Protein AF-A0A4E0Q8G2-F1 (afdb_monomer)

Nearest PDB structures (foldseek):
  7zbr-assembly1_A  TM=2.647E-01  e=3.518E+00  Bartonella clarridgeiae

Radius of gyration: 17.99 Å; Cα contacts (8 Å, |Δi|>4): 95; chains: 1; bounding box: 45×38×58 Å

Secondary structure (DSSP, 8-state):
-------STT-PPPP-EEEETTEEEE-SS--HHHHHHHHHHSSSHHHHHHHHTTTTHHHHHHHHHHHHTTT-TT--HHHHHHHS-HHHHHHHHHHHHHHHHHHHHHHS----------

Foldseek 3Di:
DDDDDDDPVVVQADWDWDAFLNDIFTLSDQDPVLLVLVCVQVVDPVSVVCVVVVVCVLSLLQSLLSSRCVGPVCSHSVCCVVRHDPVRSVVSSCSNCVVVVVVVVVPDPPPDDPDDDD

Organism: NCBI:txid2052935

pLDDT: mean 86.23, std 13.78, range [42.72, 97.81]

Sequence (118 aa):
MSDIMKDFDTIAPIKRIARIGGEEVDVSVFSTRATLKLIDMTDSPEKIHDLENGKNIEGFVEVVATACKRSNPKISTDWLMDNVDMFTLVEFSKFVLEPIIQKLEEIKPTEGLEKNCQ

Structure (mmCIF, N/CA/C/O backbone):
data_AF-A0A4E0Q8G2-F1
#
_entry.id   AF-A0A4E0Q8G2-F1
#
loop_
_atom_site.group_PDB
_atom_site.id
_atom_site.type_symbol
_atom_site.label_atom_id
_atom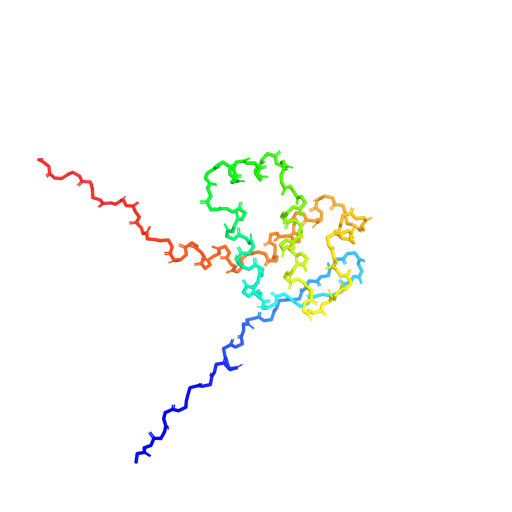_site.label_alt_id
_atom_site.label_comp_id
_atom_site.label_asym_id
_atom_site.label_entity_id
_atom_site.label_seq_id
_atom_site.pdbx_PDB_ins_code
_atom_site.Cartn_x
_atom_site.Cartn_y
_atom_site.Cartn_z
_atom_site.occupancy
_atom_site.B_iso_or_equiv
_atom_site.auth_seq_id
_atom_site.auth_comp_id
_atom_site.auth_asym_id
_atom_site.auth_atom_id
_atom_site.pdbx_PDB_model_num
ATOM 1 N N . MET A 1 1 ? -14.149 -3.356 42.475 1.00 58.81 1 MET A N 1
ATOM 2 C CA . MET A 1 1 ? -13.213 -2.856 41.449 1.00 58.81 1 MET A CA 1
ATOM 3 C C . MET A 1 1 ? -14.037 -2.588 40.209 1.00 58.81 1 MET A C 1
ATOM 5 O O . MET A 1 1 ? -14.804 -3.463 39.840 1.00 58.81 1 MET A O 1
ATOM 9 N N . SER A 1 2 ? -13.991 -1.376 39.660 1.00 74.62 2 SER A N 1
ATOM 10 C CA . SER A 1 2 ? -14.596 -1.080 38.358 1.00 74.62 2 SER A CA 1
ATOM 11 C C . SER A 1 2 ? -13.586 -1.442 37.277 1.00 74.62 2 SER A C 1
ATOM 13 O O . SER A 1 2 ? -12.479 -0.900 37.289 1.00 74.62 2 SER A O 1
ATOM 15 N N . ASP A 1 3 ? -13.948 -2.342 36.372 1.00 81.75 3 ASP A N 1
ATOM 16 C CA . ASP A 1 3 ? -13.111 -2.650 35.218 1.00 81.75 3 ASP A CA 1
ATOM 17 C C . ASP A 1 3 ? -13.034 -1.424 34.297 1.00 81.75 3 ASP A C 1
ATOM 19 O O . ASP A 1 3 ? -14.049 -0.801 33.977 1.00 81.75 3 ASP A O 1
ATOM 23 N N . ILE A 1 4 ? -11.819 -1.050 33.890 1.00 86.81 4 ILE A N 1
ATOM 24 C CA . ILE A 1 4 ? -11.594 0.005 32.897 1.00 86.81 4 ILE A CA 1
ATOM 25 C C . ILE A 1 4 ? -11.602 -0.663 31.521 1.00 86.81 4 ILE A C 1
ATOM 27 O O . ILE A 1 4 ? -10.643 -1.338 31.151 1.00 86.81 4 ILE A O 1
ATOM 31 N N . MET A 1 5 ? -12.676 -0.462 30.758 1.00 89.56 5 MET A N 1
ATOM 32 C CA . MET A 1 5 ? -12.766 -0.878 29.357 1.00 89.56 5 ME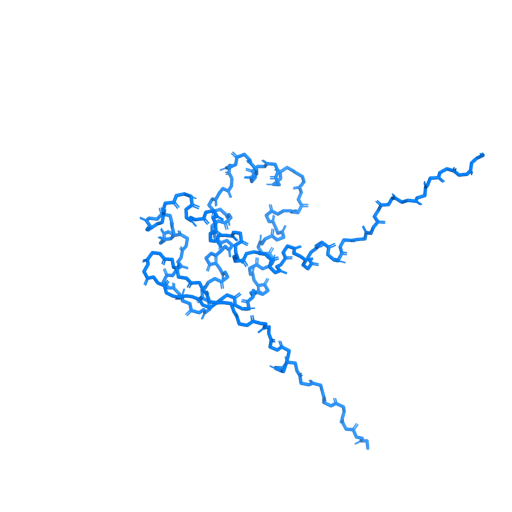T A CA 1
ATOM 33 C C . MET A 1 5 ? -12.451 0.312 28.447 1.00 89.56 5 MET A C 1
ATOM 35 O O . MET A 1 5 ? -13.106 1.350 28.529 1.00 89.56 5 MET A O 1
ATOM 39 N N . LYS A 1 6 ? -11.464 0.156 27.558 1.00 88.12 6 LYS A N 1
ATOM 40 C CA . LYS A 1 6 ? -11.178 1.104 26.474 1.00 88.12 6 LYS A CA 1
ATOM 41 C C . LYS A 1 6 ? -11.473 0.430 25.137 1.00 88.12 6 LYS A C 1
ATOM 43 O O . LYS A 1 6 ? -10.849 -0.575 24.814 1.00 88.12 6 LYS A O 1
ATOM 48 N N . ASP A 1 7 ? -12.416 0.990 24.390 1.00 87.44 7 ASP A N 1
ATOM 49 C CA . ASP A 1 7 ? -12.859 0.483 23.091 1.00 87.44 7 ASP A CA 1
ATOM 50 C C . ASP A 1 7 ? -12.048 1.133 21.957 1.00 87.44 7 ASP A C 1
ATOM 52 O O . ASP A 1 7 ? -12.161 2.334 21.702 1.00 87.44 7 ASP A O 1
ATOM 56 N N . PHE A 1 8 ? -11.206 0.339 21.293 1.00 87.75 8 PHE A N 1
ATOM 57 C CA . PHE A 1 8 ? -10.369 0.787 20.177 1.00 87.75 8 PHE A CA 1
ATOM 58 C C . PHE A 1 8 ? -11.062 0.655 18.813 1.00 87.75 8 PHE A C 1
ATOM 60 O O . PHE A 1 8 ? -10.571 1.232 17.843 1.00 87.75 8 PHE A O 1
ATOM 67 N N . ASP A 1 9 ? -12.212 -0.021 18.735 1.00 83.44 9 ASP A N 1
ATOM 68 C CA . ASP A 1 9 ? -12.992 -0.144 17.499 1.00 83.44 9 ASP A CA 1
ATOM 69 C C . ASP A 1 9 ? -13.682 1.184 17.138 1.00 83.44 9 ASP A C 1
ATOM 71 O O . ASP A 1 9 ? -14.025 1.430 15.981 1.00 83.44 9 ASP A O 1
ATOM 75 N N . THR A 1 10 ? -13.809 2.093 18.112 1.00 75.31 10 THR A N 1
ATOM 76 C CA . THR A 1 10 ? -14.284 3.472 17.905 1.00 75.31 10 THR A CA 1
ATOM 77 C C . THR A 1 10 ? -13.235 4.414 17.310 1.00 75.31 10 THR A C 1
ATOM 79 O O . THR A 1 10 ? -13.587 5.504 16.852 1.00 75.31 10 THR A O 1
ATOM 82 N N . ILE A 1 11 ? -11.958 4.012 17.250 1.00 76.06 11 ILE A N 1
ATOM 83 C CA . ILE A 1 11 ? -10.890 4.770 16.578 1.00 76.06 11 ILE A CA 1
ATOM 84 C C . ILE A 1 11 ? -10.980 4.491 15.071 1.00 76.06 11 ILE A C 1
ATOM 86 O O . ILE A 1 11 ? -10.060 3.970 14.441 1.00 76.06 11 ILE A O 1
ATOM 90 N N . ALA A 1 12 ? -12.140 4.778 14.486 1.00 62.88 12 ALA A N 1
ATOM 91 C CA . ALA A 1 12 ? -12.373 4.586 13.069 1.00 62.88 12 ALA A CA 1
ATOM 92 C C . ALA A 1 12 ? -11.651 5.701 12.291 1.00 62.88 12 ALA A C 1
ATOM 94 O O . ALA A 1 12 ? -11.930 6.883 12.517 1.00 62.88 12 ALA A O 1
ATOM 95 N N . PRO A 1 13 ? -10.716 5.371 11.385 1.00 77.44 13 PRO A N 1
ATOM 96 C CA . PRO A 1 13 ? -10.099 6.376 10.535 1.00 77.44 13 PRO A CA 1
ATOM 97 C C . PRO A 1 13 ? -11.130 6.984 9.579 1.00 77.44 13 PRO A C 1
ATOM 99 O O . PRO A 1 13 ? -12.148 6.369 9.255 1.00 77.44 13 PRO A O 1
ATOM 102 N N . ILE A 1 14 ? -10.841 8.196 9.103 1.00 85.50 14 ILE A N 1
ATOM 103 C CA . ILE A 1 14 ? -11.633 8.855 8.060 1.00 85.50 14 ILE A CA 1
ATOM 104 C C . ILE A 1 14 ? -11.748 7.909 6.862 1.00 85.50 14 ILE A C 1
ATOM 106 O O . ILE A 1 14 ? -10.751 7.333 6.422 1.00 85.50 14 ILE A O 1
ATOM 110 N N . LYS A 1 15 ? -12.968 7.756 6.337 1.00 90.56 15 LYS A N 1
ATOM 111 C CA . LYS A 1 15 ? -13.225 6.866 5.206 1.00 90.56 15 LYS A CA 1
ATOM 112 C C . LYS A 1 15 ? -12.514 7.375 3.945 1.00 90.56 15 LYS A C 1
ATOM 114 O O . LYS A 1 15 ? -12.730 8.514 3.539 1.00 90.56 15 LYS A O 1
ATOM 119 N N . ARG A 1 16 ? -11.696 6.528 3.315 1.00 93.38 16 ARG A N 1
ATOM 120 C CA . ARG A 1 16 ? -10.907 6.820 2.106 1.00 93.38 16 ARG A CA 1
ATOM 121 C C . ARG A 1 16 ? -11.139 5.720 1.077 1.00 93.38 16 ARG A C 1
ATOM 123 O O . ARG A 1 16 ? -10.598 4.625 1.201 1.00 93.38 16 ARG A O 1
ATOM 130 N N . ILE A 1 17 ? -11.962 6.021 0.076 1.00 96.00 17 ILE A N 1
ATOM 131 C CA . ILE A 1 17 ? -12.280 5.113 -1.030 1.00 96.00 17 ILE A CA 1
ATOM 132 C C . ILE A 1 17 ? -11.603 5.622 -2.297 1.00 96.00 17 ILE A C 1
ATOM 134 O O . ILE A 1 17 ? -11.696 6.809 -2.610 1.00 96.00 17 ILE A O 1
ATOM 138 N N . ALA A 1 18 ? -10.952 4.724 -3.027 1.00 96.50 18 ALA A N 1
ATOM 139 C CA . ALA A 1 18 ? -10.351 5.003 -4.322 1.00 96.50 18 ALA A CA 1
ATOM 140 C C . ALA A 1 18 ? -10.943 4.097 -5.404 1.00 96.50 18 ALA A C 1
ATOM 142 O O . ALA A 1 18 ? -11.400 2.987 -5.126 1.00 96.50 18 ALA A O 1
ATOM 143 N N . ARG A 1 19 ? -10.899 4.575 -6.651 1.00 97.50 19 ARG A N 1
ATOM 144 C CA . ARG A 1 19 ? -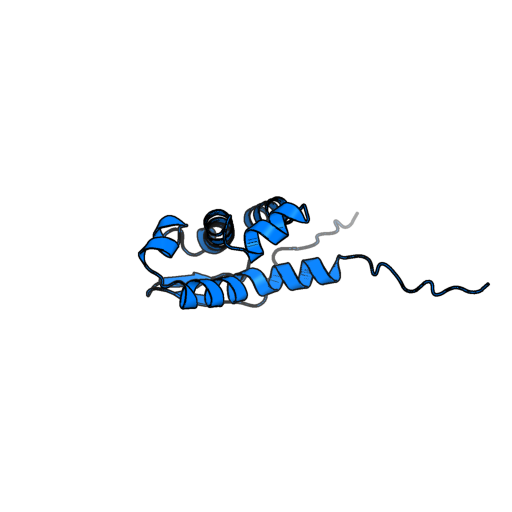11.265 3.796 -7.834 1.00 97.50 19 ARG A CA 1
ATOM 145 C C . ARG A 1 19 ? -10.092 3.745 -8.805 1.00 97.50 19 ARG A C 1
ATOM 147 O O . ARG A 1 19 ? -9.588 4.796 -9.191 1.00 97.50 19 ARG A O 1
ATOM 154 N N . ILE A 1 20 ? -9.687 2.546 -9.210 1.00 97.06 20 ILE A N 1
ATOM 155 C CA . ILE A 1 20 ? -8.512 2.299 -10.056 1.00 97.06 20 ILE A CA 1
ATOM 156 C C . ILE A 1 20 ? -8.773 1.113 -10.986 1.00 97.06 20 ILE A C 1
ATOM 158 O O . ILE A 1 20 ? -9.278 0.088 -10.546 1.00 97.06 20 ILE A O 1
ATOM 162 N N . GLY A 1 21 ? -8.495 1.257 -12.287 1.00 93.81 21 GLY A N 1
ATOM 163 C CA . GLY A 1 21 ? -8.695 0.179 -13.273 1.00 93.81 21 GLY A CA 1
ATOM 164 C C . GLY A 1 21 ? -10.112 -0.423 -13.292 1.00 93.81 21 GLY A C 1
ATOM 165 O O . GLY A 1 21 ? -10.280 -1.603 -13.577 1.00 93.81 21 GLY A O 1
ATOM 166 N N . GLY A 1 22 ? -11.133 0.369 -12.940 1.00 95.50 22 GLY A N 1
ATOM 167 C CA . GLY A 1 22 ? -12.529 -0.079 -12.831 1.00 95.50 22 GLY A CA 1
ATOM 168 C C . GLY A 1 22 ? -12.910 -0.725 -11.492 1.00 95.50 22 GLY A C 1
ATOM 169 O O . GLY A 1 22 ? -14.092 -0.959 -11.261 1.00 95.50 22 GLY A O 1
ATOM 170 N N . GLU A 1 23 ? -11.950 -0.949 -10.597 1.00 97.56 23 GLU A N 1
ATOM 171 C CA . GLU A 1 23 ? -12.162 -1.504 -9.259 1.00 97.56 23 GLU A CA 1
ATOM 172 C C . GLU A 1 23 ? -12.326 -0.404 -8.210 1.00 97.56 23 GLU A C 1
ATOM 174 O O . GLU A 1 23 ? -11.696 0.650 -8.300 1.00 97.56 23 GLU A O 1
ATOM 179 N N . GLU A 1 24 ? -13.141 -0.666 -7.188 1.00 97.56 24 GLU A N 1
ATOM 180 C CA . GLU A 1 24 ? -13.258 0.172 -5.991 1.00 97.56 24 GLU A CA 1
ATOM 181 C C . GLU A 1 24 ? -12.507 -0.479 -4.821 1.00 97.56 24 GLU A C 1
ATOM 183 O O . GLU A 1 24 ? -12.514 -1.706 -4.663 1.00 97.56 24 GLU A O 1
ATOM 188 N N . VAL A 1 25 ? -11.838 0.338 -4.005 1.00 97.06 25 VAL A N 1
ATOM 189 C CA . VAL A 1 25 ? -11.081 -0.126 -2.840 1.00 97.06 25 VAL A CA 1
ATOM 190 C C . VAL A 1 25 ? -11.150 0.864 -1.681 1.00 97.06 25 VAL A C 1
ATOM 192 O O . VAL A 1 25 ? -10.957 2.068 -1.847 1.00 97.06 25 VAL A O 1
ATOM 195 N N . ASP A 1 26 ? -11.407 0.334 -0.488 1.00 95.12 26 ASP A N 1
ATOM 196 C CA . ASP A 1 26 ? -11.328 1.039 0.785 1.00 95.12 26 ASP A CA 1
ATOM 197 C C . ASP A 1 26 ? -9.911 0.937 1.362 1.00 95.12 26 ASP A C 1
ATOM 199 O O . ASP A 1 26 ? -9.429 -0.145 1.708 1.00 95.12 26 ASP A O 1
ATOM 203 N N . VAL A 1 27 ? -9.257 2.092 1.482 1.00 93.69 27 VAL A N 1
ATOM 204 C CA . VAL A 1 27 ? -7.903 2.257 2.029 1.00 93.69 27 VAL A CA 1
ATOM 205 C C . VAL A 1 27 ? -7.900 3.146 3.275 1.00 93.69 27 VAL A C 1
ATOM 207 O O . VAL A 1 27 ? -6.891 3.757 3.625 1.00 93.69 27 VAL A O 1
ATOM 210 N N . SER A 1 28 ? -9.034 3.215 3.978 1.00 91.50 28 SER A N 1
ATOM 211 C CA . SER A 1 28 ? -9.168 3.949 5.246 1.00 91.50 28 SER A CA 1
ATOM 212 C C . SER A 1 28 ? -8.247 3.381 6.323 1.00 91.50 28 SER A C 1
ATOM 214 O O . SER A 1 28 ? -7.728 4.109 7.166 1.00 91.50 28 SER A O 1
ATOM 216 N N . VAL A 1 29 ? -8.036 2.062 6.298 1.00 88.38 29 VAL A N 1
ATOM 217 C CA . VAL A 1 29 ? -7.160 1.356 7.234 1.00 88.38 29 VAL A CA 1
ATOM 218 C C . VAL A 1 29 ? -5.925 0.870 6.497 1.00 88.38 29 VAL A C 1
ATOM 220 O O . VAL A 1 29 ? -5.975 -0.106 5.750 1.00 88.38 29 VAL A O 1
ATOM 223 N N . PHE A 1 30 ? -4.795 1.505 6.785 1.00 89.50 30 PHE A N 1
ATOM 224 C CA . PHE A 1 30 ? -3.495 1.004 6.372 1.00 89.50 30 PHE A CA 1
ATOM 225 C C . PHE A 1 30 ? -3.043 -0.081 7.356 1.00 89.50 30 PHE A C 1
ATOM 227 O O . PHE A 1 30 ? -2.790 0.193 8.528 1.00 89.50 30 PHE A O 1
ATOM 234 N N . SER A 1 31 ? -3.032 -1.339 6.911 1.00 89.8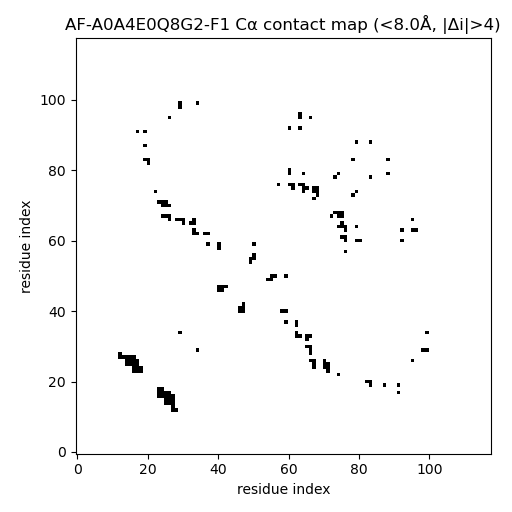8 31 SER A N 1
ATOM 235 C CA . SER A 1 31 ? -2.746 -2.466 7.806 1.00 89.88 31 SER A CA 1
ATOM 236 C C . SER A 1 31 ? -1.319 -2.411 8.365 1.00 89.88 31 SER A C 1
ATOM 238 O O . SER A 1 31 ? -0.388 -2.023 7.661 1.00 89.88 31 SER A O 1
ATOM 240 N N . THR A 1 32 ? -1.115 -2.914 9.588 1.00 91.25 32 THR A N 1
ATOM 241 C CA . THR A 1 32 ? 0.225 -3.043 10.192 1.00 91.25 32 THR A CA 1
ATOM 242 C C . THR A 1 32 ? 1.196 -3.792 9.282 1.00 91.25 32 THR A C 1
ATOM 244 O O . THR A 1 32 ? 2.369 -3.448 9.207 1.00 91.25 32 THR A O 1
ATOM 247 N N . ARG A 1 33 ? 0.708 -4.799 8.546 1.00 93.19 33 ARG A N 1
ATOM 248 C CA . ARG A 1 33 ? 1.520 -5.558 7.589 1.00 93.19 33 ARG A CA 1
ATOM 249 C C . ARG A 1 33 ? 2.042 -4.672 6.457 1.00 93.19 33 ARG A C 1
ATOM 251 O O . ARG A 1 33 ? 3.213 -4.779 6.115 1.00 93.19 33 ARG A O 1
ATOM 258 N N . ALA A 1 34 ? 1.195 -3.804 5.905 1.00 92.88 34 ALA A N 1
ATOM 259 C CA . ALA A 1 34 ? 1.616 -2.843 4.890 1.00 92.88 34 ALA A CA 1
ATOM 260 C C . ALA A 1 34 ? 2.614 -1.828 5.472 1.00 92.88 34 ALA A C 1
ATOM 262 O O . ALA A 1 34 ? 3.615 -1.531 4.829 1.00 92.88 34 ALA A O 1
ATOM 263 N N . THR A 1 35 ? 2.403 -1.360 6.711 1.00 91.69 35 THR A N 1
ATOM 264 C CA . THR A 1 35 ? 3.339 -0.451 7.399 1.00 91.69 35 THR A CA 1
ATOM 265 C C . THR A 1 35 ? 4.714 -1.076 7.594 1.00 91.69 35 THR A C 1
ATOM 267 O O . THR A 1 35 ? 5.711 -0.455 7.251 1.00 91.69 35 THR A O 1
ATOM 270 N N . LEU A 1 36 ? 4.787 -2.299 8.122 1.00 92.62 36 LEU A N 1
ATOM 271 C CA . LEU A 1 36 ? 6.067 -2.976 8.348 1.00 92.62 36 LEU A CA 1
ATOM 272 C C . LEU A 1 36 ? 6.823 -3.211 7.041 1.00 92.62 36 LEU A C 1
ATOM 274 O O . LEU A 1 36 ? 8.039 -3.065 7.009 1.00 92.62 36 LEU A O 1
ATOM 278 N N . LYS A 1 37 ? 6.101 -3.523 5.961 1.00 92.31 37 LYS A N 1
ATOM 279 C CA . LYS A 1 37 ? 6.702 -3.677 4.639 1.00 92.31 37 LYS A CA 1
ATOM 280 C C . LYS A 1 37 ? 7.235 -2.350 4.097 1.00 92.31 37 LYS A C 1
ATOM 282 O O . LYS A 1 37 ? 8.337 -2.321 3.570 1.00 92.31 37 LYS A O 1
ATOM 287 N N . LEU A 1 38 ? 6.490 -1.254 4.270 1.00 91.25 38 LEU A N 1
ATOM 288 C CA . LEU A 1 38 ? 6.978 0.081 3.921 1.00 91.25 38 LEU A CA 1
ATOM 289 C C . LEU A 1 38 ? 8.249 0.429 4.705 1.00 91.25 38 LEU A C 1
ATOM 291 O O . LEU A 1 38 ? 9.210 0.883 4.104 1.00 91.25 38 LEU A O 1
ATOM 295 N N . ILE A 1 39 ? 8.269 0.172 6.018 1.00 91.00 39 ILE A N 1
ATOM 296 C CA . ILE A 1 39 ? 9.443 0.424 6.865 1.00 91.00 39 ILE A CA 1
ATOM 297 C C . ILE A 1 39 ? 10.649 -0.370 6.365 1.00 91.00 39 ILE A C 1
ATOM 299 O O . ILE A 1 39 ? 11.692 0.228 6.152 1.00 91.00 39 ILE A O 1
ATOM 303 N N . ASP A 1 40 ? 10.510 -1.676 6.126 1.00 90.75 40 ASP A N 1
ATOM 304 C CA . ASP A 1 40 ? 11.596 -2.515 5.590 1.00 90.75 40 ASP A CA 1
ATOM 305 C C . ASP A 1 40 ? 12.109 -2.007 4.231 1.00 90.75 40 ASP A C 1
ATOM 307 O O . ASP A 1 40 ? 13.287 -2.118 3.911 1.00 90.75 40 ASP A O 1
ATOM 311 N N . MET A 1 41 ? 11.247 -1.386 3.432 1.00 88.25 41 MET A N 1
ATOM 312 C CA . MET A 1 41 ? 11.637 -0.776 2.163 1.00 88.25 41 MET A CA 1
ATOM 313 C C . MET A 1 41 ? 12.334 0.579 2.300 1.00 88.25 41 MET A C 1
ATOM 315 O O . MET A 1 41 ? 12.953 1.034 1.342 1.00 88.25 41 MET A O 1
ATOM 319 N N . THR A 1 42 ? 12.238 1.231 3.457 1.00 88.25 42 THR A N 1
ATOM 320 C CA . THR A 1 42 ? 12.756 2.587 3.685 1.00 88.25 42 THR A CA 1
ATOM 321 C C . THR A 1 42 ? 13.642 2.684 4.931 1.00 88.25 42 THR A C 1
ATOM 323 O O . THR A 1 42 ? 13.840 3.779 5.452 1.00 88.25 42 THR A O 1
ATOM 326 N N . ASP A 1 43 ? 14.142 1.563 5.453 1.00 89.38 43 ASP A N 1
ATOM 327 C CA . ASP A 1 43 ? 14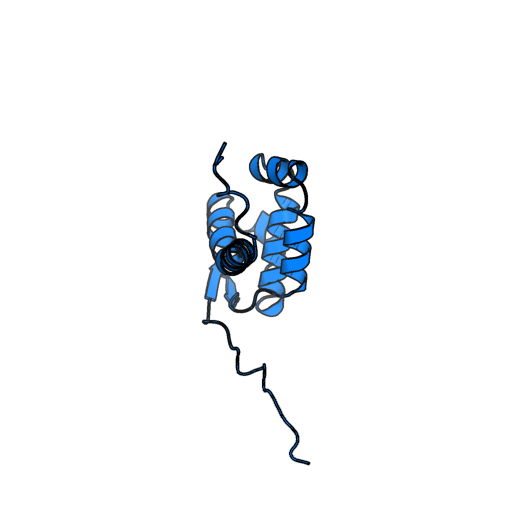.914 1.504 6.705 1.00 89.38 43 ASP A CA 1
ATOM 328 C C . ASP A 1 43 ? 16.387 1.921 6.549 1.00 89.38 43 ASP A C 1
ATOM 330 O O . ASP A 1 43 ? 17.084 2.078 7.552 1.00 89.38 43 ASP A O 1
ATOM 334 N N . SER A 1 44 ? 16.859 2.138 5.316 1.00 89.88 44 SER A N 1
ATOM 335 C CA . SER A 1 44 ? 18.207 2.628 5.025 1.00 89.88 44 SER A CA 1
ATOM 336 C C . SER A 1 44 ? 18.218 3.677 3.900 1.00 89.88 44 SER A C 1
ATOM 338 O O . SER A 1 44 ? 17.361 3.636 3.008 1.00 89.88 44 SER A O 1
ATOM 340 N N . PRO A 1 45 ? 19.195 4.610 3.894 1.00 89.00 45 PRO A N 1
ATOM 341 C CA . PRO A 1 45 ? 19.351 5.590 2.818 1.00 89.00 45 PRO A CA 1
ATOM 342 C C . PRO A 1 45 ? 19.506 4.956 1.430 1.00 89.00 45 PRO A C 1
ATOM 344 O O . PRO A 1 45 ? 18.985 5.483 0.452 1.00 89.00 45 PRO A O 1
ATOM 347 N N . GLU A 1 46 ? 20.186 3.812 1.335 1.00 91.75 46 GLU A N 1
ATOM 348 C CA . GLU A 1 46 ? 20.388 3.089 0.078 1.00 91.75 46 GLU A CA 1
ATOM 349 C C . GLU A 1 46 ? 19.065 2.566 -0.485 1.00 91.75 46 GLU A C 1
ATOM 351 O O . GLU A 1 46 ? 18.803 2.738 -1.675 1.00 91.75 46 GLU A O 1
ATOM 356 N N . LYS A 1 47 ? 18.201 1.984 0.361 1.00 88.06 47 LYS A N 1
ATOM 357 C CA . LYS A 1 47 ? 16.886 1.494 -0.080 1.00 88.06 47 LYS A CA 1
ATOM 358 C C . LYS A 1 47 ? 15.966 2.637 -0.514 1.00 88.06 47 LYS A C 1
ATOM 360 O O . LYS A 1 47 ? 15.261 2.503 -1.513 1.00 88.06 47 LYS A O 1
ATOM 365 N N . ILE A 1 48 ? 16.014 3.775 0.186 1.00 86.12 48 ILE A N 1
ATOM 366 C CA . ILE A 1 48 ? 15.289 4.992 -0.213 1.00 86.12 48 ILE A CA 1
ATOM 367 C C . ILE A 1 48 ? 15.780 5.472 -1.584 1.00 86.12 48 ILE A C 1
ATOM 369 O O . ILE A 1 48 ? 14.976 5.687 -2.488 1.00 86.12 48 ILE A O 1
ATOM 373 N N . HIS A 1 49 ? 17.094 5.568 -1.773 1.00 85.38 49 HIS A N 1
ATOM 374 C CA . HIS A 1 49 ? 17.680 5.981 -3.045 1.00 85.38 49 HIS A CA 1
ATOM 375 C C . HIS A 1 49 ? 17.339 5.008 -4.191 1.00 85.38 49 HIS A C 1
ATOM 377 O O . HIS A 1 49 ? 17.078 5.428 -5.319 1.00 85.38 49 HIS A O 1
ATOM 383 N N . ASP A 1 50 ? 17.307 3.700 -3.935 1.00 87.62 50 ASP A N 1
ATOM 384 C CA . ASP A 1 50 ? 16.896 2.714 -4.937 1.00 87.62 50 ASP A CA 1
ATOM 385 C C . ASP A 1 50 ? 15.411 2.849 -5.317 1.00 87.62 50 ASP A C 1
ATOM 387 O O . ASP A 1 50 ? 15.061 2.640 -6.482 1.00 87.62 50 ASP A O 1
ATOM 391 N N . LEU A 1 51 ? 14.545 3.256 -4.382 1.00 82.44 51 LEU A N 1
ATOM 392 C CA . LEU A 1 51 ? 13.148 3.586 -4.674 1.00 82.44 51 LEU A CA 1
ATOM 393 C C . LEU A 1 51 ? 13.015 4.836 -5.544 1.00 82.44 51 LEU A C 1
ATOM 395 O O . LEU A 1 51 ? 12.301 4.800 -6.545 1.00 82.44 51 LEU A O 1
ATOM 399 N N . GLU A 1 52 ? 13.728 5.911 -5.209 1.00 81.81 52 GLU A N 1
ATOM 400 C CA . GLU A 1 52 ? 13.713 7.168 -5.973 1.00 81.81 52 GLU A CA 1
ATOM 401 C C . GLU A 1 52 ? 14.190 6.975 -7.420 1.00 81.81 52 GLU A C 1
ATOM 403 O O . GLU A 1 52 ? 13.675 7.608 -8.340 1.00 81.81 52 GLU A O 1
ATOM 408 N N . ASN A 1 53 ? 15.124 6.046 -7.636 1.00 85.88 53 ASN A N 1
ATOM 409 C CA . ASN A 1 53 ? 15.626 5.686 -8.962 1.00 85.88 53 ASN A CA 1
ATOM 410 C C . ASN A 1 53 ? 14.828 4.563 -9.649 1.00 85.88 53 ASN A C 1
ATOM 412 O O . ASN A 1 53 ? 15.241 4.070 -10.699 1.00 85.88 53 ASN A O 1
ATOM 416 N N . GLY A 1 54 ? 13.711 4.123 -9.061 1.00 81.94 54 GLY A N 1
ATOM 417 C CA . GLY A 1 54 ? 12.814 3.122 -9.642 1.00 81.94 54 GLY A CA 1
ATOM 418 C C . GLY A 1 54 ? 13.345 1.684 -9.651 1.00 81.94 54 GLY A C 1
ATOM 419 O O . GLY A 1 54 ? 12.708 0.809 -10.232 1.00 81.94 54 GLY A O 1
ATOM 420 N N . LYS A 1 55 ? 14.476 1.396 -8.995 1.00 84.44 55 LYS A N 1
ATOM 421 C CA . LYS A 1 55 ? 15.072 0.048 -8.955 1.00 84.44 55 LYS A CA 1
ATOM 422 C C . LYS A 1 55 ? 14.275 -0.951 -8.117 1.00 84.44 55 LYS A C 1
ATOM 424 O O . LYS A 1 55 ? 14.449 -2.150 -8.295 1.00 84.44 55 LYS A O 1
ATOM 429 N N . ASN A 1 56 ? 13.419 -0.470 -7.215 1.00 85.12 56 ASN A N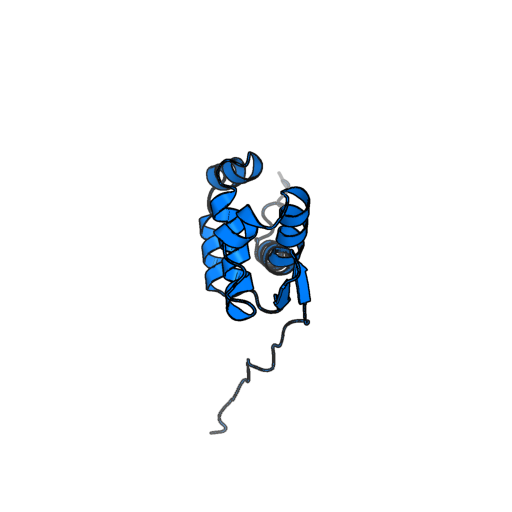 1
ATOM 430 C CA . ASN A 1 56 ? 12.568 -1.306 -6.364 1.00 85.12 56 ASN A CA 1
ATOM 431 C C . ASN A 1 56 ? 11.079 -0.947 -6.495 1.00 85.12 56 ASN A C 1
ATOM 433 O O . ASN A 1 56 ? 10.326 -0.919 -5.518 1.00 85.12 56 ASN A O 1
ATOM 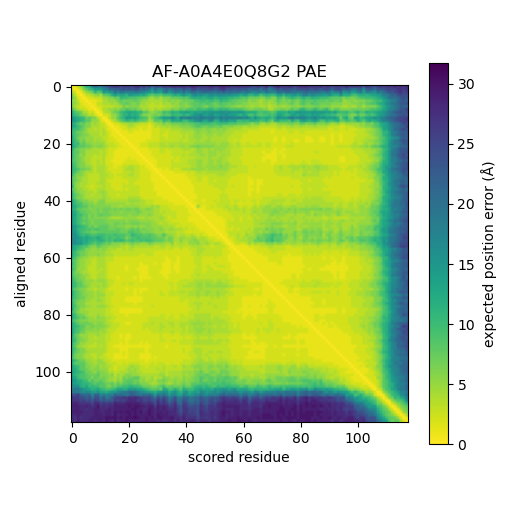437 N N . ILE A 1 57 ? 10.652 -0.624 -7.718 1.00 86.19 57 ILE A N 1
ATOM 438 C CA . ILE A 1 57 ? 9.263 -0.247 -7.974 1.00 86.19 57 ILE A CA 1
ATOM 439 C C . ILE A 1 57 ? 8.283 -1.390 -7.673 1.00 86.19 57 ILE A C 1
ATOM 441 O O . ILE A 1 57 ? 7.230 -1.144 -7.099 1.00 86.19 57 ILE A O 1
ATOM 445 N N . GLU A 1 58 ? 8.641 -2.643 -7.966 1.00 89.69 58 GLU A N 1
ATOM 446 C CA . GLU A 1 58 ? 7.776 -3.798 -7.687 1.00 89.69 58 GLU A CA 1
ATOM 447 C C . GLU A 1 58 ? 7.496 -3.967 -6.193 1.00 89.69 58 GLU A C 1
ATOM 449 O O . GLU A 1 58 ? 6.345 -4.156 -5.800 1.00 89.69 58 GLU A O 1
ATOM 454 N N . GLY A 1 59 ? 8.516 -3.825 -5.339 1.00 90.62 59 GLY A N 1
ATOM 455 C CA . GLY A 1 59 ? 8.315 -3.877 -3.892 1.00 90.62 59 GLY A CA 1
ATOM 456 C C . GLY A 1 59 ? 7.383 -2.762 -3.413 1.00 90.62 59 GLY A C 1
ATOM 457 O O . GLY A 1 59 ? 6.527 -2.988 -2.554 1.00 90.62 59 GLY A O 1
ATOM 458 N N . PHE A 1 60 ? 7.490 -1.573 -4.013 1.00 89.94 60 PHE A N 1
ATOM 459 C CA . PHE A 1 60 ? 6.632 -0.438 -3.682 1.00 89.94 60 PHE A CA 1
ATOM 460 C C . PHE A 1 60 ? 5.175 -0.711 -4.066 1.00 89.94 60 PHE A C 1
ATOM 462 O O . PHE A 1 60 ? 4.264 -0.506 -3.260 1.00 89.94 60 PHE A O 1
ATOM 469 N N . VAL A 1 61 ? 4.950 -1.265 -5.258 1.00 95.00 61 VAL A N 1
ATOM 470 C CA . VAL A 1 61 ? 3.621 -1.704 -5.704 1.00 95.00 61 VAL A CA 1
ATOM 471 C C . VAL A 1 61 ? 3.078 -2.807 -4.794 1.00 95.00 61 VAL A C 1
ATOM 473 O O . VAL A 1 61 ? 1.891 -2.811 -4.470 1.00 95.00 61 VAL A O 1
ATOM 476 N N . GLU A 1 62 ? 3.931 -3.695 -4.285 1.00 95.62 62 GLU A N 1
ATOM 477 C CA . GLU A 1 62 ? 3.524 -4.740 -3.346 1.00 95.62 62 GLU A CA 1
ATOM 478 C C . GLU A 1 62 ? 3.063 -4.175 -1.987 1.00 95.62 62 GLU A C 1
ATOM 480 O O . GLU A 1 62 ? 2.127 -4.709 -1.380 1.00 95.62 62 GLU A O 1
ATOM 485 N N . VAL A 1 63 ? 3.648 -3.072 -1.502 1.00 95.38 63 VAL A N 1
ATOM 486 C CA . VAL A 1 63 ? 3.141 -2.351 -0.315 1.00 95.38 63 VAL A CA 1
ATOM 487 C C . VAL A 1 63 ? 1.726 -1.833 -0.569 1.00 95.38 63 VAL A C 1
ATOM 489 O O . VAL A 1 63 ? 0.830 -2.043 0.255 1.00 95.38 63 VAL A O 1
ATOM 492 N N . VAL A 1 64 ? 1.507 -1.204 -1.723 1.00 95.81 64 VAL A N 1
ATOM 493 C CA . VAL A 1 64 ? 0.206 -0.650 -2.119 1.00 95.81 64 VAL A CA 1
ATOM 494 C C . VAL A 1 64 ? -0.839 -1.759 -2.273 1.00 95.81 64 VAL A C 1
ATOM 496 O O . VAL A 1 64 ? -1.926 -1.667 -1.697 1.00 95.81 64 VAL A O 1
ATOM 499 N N . ALA A 1 65 ? -0.501 -2.858 -2.950 1.00 96.88 65 ALA A N 1
ATOM 500 C CA . ALA A 1 65 ? -1.356 -4.039 -3.060 1.00 96.88 65 ALA A CA 1
ATOM 501 C C . ALA A 1 65 ? -1.689 -4.634 -1.680 1.00 96.88 65 ALA A C 1
ATOM 503 O O . ALA A 1 65 ? -2.839 -4.976 -1.395 1.00 96.88 65 ALA A O 1
ATOM 504 N N . THR A 1 66 ? -0.709 -4.695 -0.772 1.00 96.50 66 THR A N 1
ATOM 505 C CA . THR A 1 66 ? -0.920 -5.175 0.604 1.00 96.50 66 THR A CA 1
ATOM 506 C C . THR A 1 66 ? -1.915 -4.299 1.366 1.00 96.50 66 THR A C 1
ATOM 508 O O . THR A 1 66 ? -2.736 -4.826 2.121 1.00 96.50 66 THR A O 1
ATOM 511 N N . ALA A 1 67 ? -1.880 -2.980 1.164 1.00 94.56 67 ALA A N 1
ATOM 512 C CA . ALA A 1 67 ? -2.842 -2.056 1.758 1.00 94.56 67 ALA A CA 1
ATOM 513 C C . ALA A 1 67 ? -4.266 -2.261 1.208 1.00 94.56 67 ALA A C 1
ATOM 515 O O . ALA A 1 67 ? -5.233 -2.201 1.965 1.00 94.56 67 ALA A O 1
ATOM 516 N N . CYS A 1 68 ? -4.391 -2.583 -0.081 1.00 95.94 68 CYS A N 1
ATOM 517 C CA . CYS A 1 68 ? -5.673 -2.795 -0.759 1.00 95.94 68 CYS A CA 1
ATOM 518 C C . CYS A 1 68 ? -6.330 -4.141 -0.415 1.00 95.94 68 CYS A C 1
ATOM 520 O O . CYS A 1 68 ? -7.558 -4.246 -0.348 1.00 95.94 68 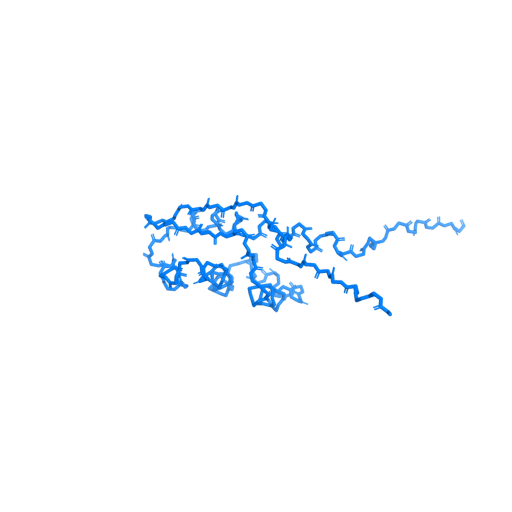CYS A O 1
ATOM 522 N N . LYS A 1 69 ? -5.515 -5.172 -0.154 1.00 95.31 69 LYS A N 1
ATOM 523 C CA . LYS A 1 69 ? -5.930 -6.581 -0.062 1.00 95.31 69 LYS A CA 1
ATOM 524 C C . LYS A 1 69 ? -7.107 -6.852 0.877 1.00 95.31 69 LYS A C 1
ATOM 526 O O . LYS A 1 69 ? -7.905 -7.746 0.605 1.00 95.31 69 LYS A O 1
ATOM 531 N N . ARG A 1 70 ? -7.217 -6.112 1.987 1.00 92.19 70 ARG A N 1
ATOM 532 C CA . ARG A 1 70 ? -8.314 -6.278 2.958 1.00 92.19 70 ARG A CA 1
ATOM 533 C C . ARG A 1 70 ? -9.672 -5.927 2.350 1.00 92.19 70 ARG A C 1
ATOM 535 O O . ARG A 1 70 ? -10.648 -6.610 2.639 1.00 92.19 70 ARG A O 1
ATOM 542 N N . SER A 1 71 ? -9.735 -4.849 1.573 1.00 95.06 71 SER A N 1
ATOM 543 C CA . SER A 1 71 ? -10.980 -4.359 0.980 1.00 95.06 71 SER A CA 1
ATOM 544 C C . SER A 1 71 ? -11.252 -4.978 -0.381 1.00 95.06 71 SER A C 1
ATOM 546 O O . SER A 1 71 ? -12.413 -5.199 -0.710 1.00 95.06 71 SER A O 1
ATOM 548 N N . ASN A 1 72 ? -10.212 -5.206 -1.180 1.00 96.94 72 ASN A N 1
ATOM 549 C CA . ASN A 1 72 ? -10.352 -5.774 -2.508 1.00 96.94 72 ASN A CA 1
ATOM 550 C C . ASN A 1 72 ? -9.148 -6.688 -2.809 1.00 96.94 72 ASN A C 1
ATOM 552 O O . ASN A 1 72 ? -8.085 -6.199 -3.198 1.00 96.94 72 ASN A O 1
ATOM 556 N N . PRO A 1 73 ? -9.280 -8.017 -2.633 1.00 95.88 73 PRO A N 1
ATOM 557 C CA . PRO A 1 73 ? -8.179 -8.958 -2.837 1.00 95.88 73 PRO A CA 1
ATOM 558 C C . PRO A 1 73 ? -7.785 -9.131 -4.311 1.00 95.88 73 PRO A C 1
ATOM 560 O O . PRO A 1 73 ? -6.743 -9.726 -4.579 1.00 95.88 73 PRO A O 1
ATOM 563 N N . LYS A 1 74 ? -8.592 -8.630 -5.260 1.00 96.88 74 LYS A N 1
ATOM 564 C CA . LYS A 1 74 ? -8.267 -8.639 -6.694 1.00 96.88 74 LYS A CA 1
ATOM 565 C C . LYS A 1 74 ? -7.106 -7.697 -7.018 1.00 96.88 74 LYS A C 1
ATOM 567 O O . LYS A 1 74 ? -6.309 -8.007 -7.900 1.00 96.88 74 LYS A O 1
ATOM 572 N N . ILE A 1 75 ? -6.992 -6.581 -6.291 1.00 97.00 75 ILE A N 1
ATOM 573 C CA . ILE A 1 75 ? -5.907 -5.605 -6.445 1.00 97.00 75 ILE A CA 1
ATOM 574 C C . ILE A 1 75 ? -4.626 -6.187 -5.829 1.00 97.00 75 ILE A C 1
ATOM 576 O O . ILE A 1 75 ? -4.292 -5.954 -4.667 1.00 97.00 75 ILE A O 1
ATOM 580 N N . SER A 1 76 ? -3.939 -7.001 -6.622 1.00 97.44 76 SER A N 1
ATOM 581 C CA . SER A 1 76 ? -2.622 -7.576 -6.337 1.00 97.44 76 SER A CA 1
ATOM 582 C C . SER A 1 76 ? -1.514 -6.780 -7.032 1.00 97.44 76 SER A C 1
ATOM 584 O O . SER A 1 76 ? -1.804 -5.898 -7.840 1.00 97.44 76 SER A O 1
ATOM 586 N N . THR A 1 77 ? -0.251 -7.096 -6.730 1.00 97.06 77 THR A N 1
ATOM 587 C CA . THR A 1 77 ? 0.907 -6.503 -7.417 1.00 97.06 77 THR A CA 1
ATOM 588 C C . THR A 1 77 ? 0.810 -6.726 -8.922 1.00 97.06 77 THR A C 1
ATOM 590 O O . THR A 1 77 ? 0.757 -5.753 -9.663 1.00 97.06 77 THR A O 1
ATOM 593 N N . ASP A 1 78 ? 0.672 -7.980 -9.357 1.00 97.19 78 ASP A N 1
ATOM 594 C CA . ASP A 1 78 ? 0.555 -8.336 -10.777 1.00 97.19 78 ASP A CA 1
ATOM 595 C C . ASP A 1 78 ? -0.627 -7.616 -11.432 1.00 97.19 78 ASP A C 1
ATOM 597 O O . ASP A 1 78 ? -0.498 -7.018 -12.494 1.00 97.19 78 ASP A O 1
ATOM 601 N N . TRP A 1 79 ? -1.777 -7.576 -10.749 1.00 97.81 79 TRP A N 1
ATOM 602 C CA . TRP A 1 79 ? -2.946 -6.881 -11.279 1.00 97.81 79 TRP A CA 1
ATOM 603 C C . TRP A 1 79 ? -2.687 -5.384 -11.490 1.00 97.81 79 TRP A C 1
ATOM 605 O O . TRP A 1 79 ? -3.058 -4.851 -12.534 1.00 97.81 79 TRP A O 1
ATOM 615 N N . LEU A 1 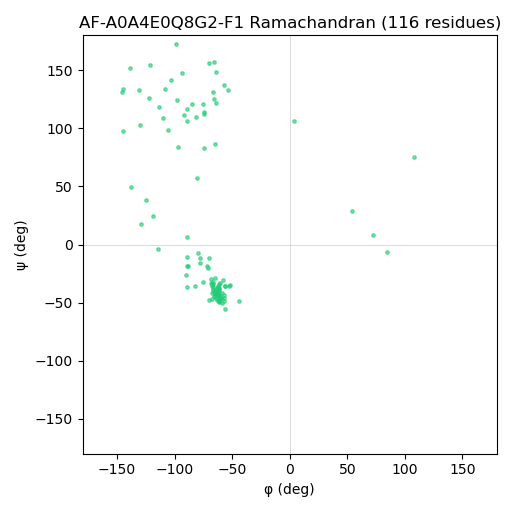80 ? -2.041 -4.707 -10.535 1.00 97.38 80 LEU A N 1
ATOM 616 C CA . LEU A 1 80 ? -1.675 -3.294 -10.669 1.00 97.38 80 LEU A CA 1
ATOM 617 C C . LEU A 1 80 ? -0.686 -3.073 -11.819 1.00 97.38 80 LEU A C 1
ATOM 619 O O . LEU A 1 80 ? -0.859 -2.122 -12.574 1.00 97.38 80 LEU A O 1
ATOM 623 N N . MET A 1 81 ? 0.302 -3.957 -11.972 1.00 95.19 81 MET A N 1
ATOM 624 C CA . MET A 1 81 ? 1.311 -3.873 -13.033 1.00 95.19 81 MET A CA 1
ATOM 625 C C . MET A 1 81 ? 0.717 -4.105 -14.432 1.00 95.19 81 MET A C 1
ATOM 627 O O . MET A 1 81 ? 1.146 -3.466 -15.389 1.00 95.19 81 MET A O 1
ATOM 631 N N . ASP A 1 82 ? -0.294 -4.970 -14.547 1.00 96.69 82 ASP A N 1
ATOM 632 C CA . ASP A 1 82 ? -0.892 -5.347 -15.833 1.00 96.69 82 ASP A CA 1
ATOM 633 C C . ASP A 1 82 ? -2.067 -4.451 -16.263 1.00 96.69 82 ASP A C 1
ATOM 635 O O . ASP A 1 82 ? -2.372 -4.353 -17.453 1.00 96.69 82 ASP A O 1
ATOM 639 N N . ASN A 1 83 ? -2.778 -3.830 -15.312 1.00 97.00 83 ASN A N 1
ATOM 640 C CA . ASN A 1 83 ? -4.069 -3.168 -15.574 1.00 97.00 83 ASN A CA 1
ATOM 641 C C . ASN A 1 83 ? -4.045 -1.648 -15.375 1.00 97.00 83 ASN A C 1
ATOM 643 O O . ASN A 1 83 ? -5.058 -0.986 -15.619 1.00 97.00 83 ASN A O 1
ATOM 647 N N . VAL A 1 84 ? -2.929 -1.085 -14.915 1.00 96.31 84 VAL A N 1
ATOM 648 C CA . VAL A 1 84 ? -2.815 0.338 -14.595 1.00 96.31 84 VAL A CA 1
ATOM 649 C C . VAL A 1 84 ? -1.558 0.902 -15.241 1.00 96.31 84 VAL A C 1
ATOM 651 O O . VAL A 1 84 ? -0.479 0.329 -15.140 1.00 96.31 84 VAL A O 1
ATOM 654 N N . ASP A 1 85 ? -1.683 2.051 -15.904 1.00 95.19 85 ASP A N 1
ATOM 655 C CA . ASP A 1 85 ? -0.517 2.757 -16.419 1.00 95.19 85 ASP A CA 1
ATOM 656 C C . ASP A 1 85 ? 0.329 3.362 -15.282 1.00 95.19 85 ASP A C 1
ATOM 658 O O . ASP A 1 85 ? -0.160 3.664 -14.190 1.00 95.19 85 ASP A O 1
ATOM 662 N N . MET A 1 86 ? 1.613 3.584 -15.559 1.00 90.62 86 MET A N 1
ATOM 663 C CA . MET A 1 86 ? 2.579 4.070 -14.571 1.00 90.62 86 MET A CA 1
ATOM 664 C C . MET A 1 86 ? 2.169 5.401 -13.914 1.00 90.62 86 MET A C 1
ATOM 666 O O . MET A 1 86 ? 2.409 5.595 -12.723 1.00 90.62 86 MET A O 1
ATOM 670 N N . PHE A 1 87 ? 1.539 6.322 -14.651 1.00 93.38 87 PHE A N 1
ATOM 671 C CA . PHE A 1 87 ? 1.136 7.616 -14.095 1.00 93.38 87 PHE A CA 1
ATOM 672 C C . PHE A 1 87 ? -0.011 7.446 -13.094 1.00 93.38 87 PHE A C 1
ATOM 674 O O . PHE A 1 87 ? 0.072 7.929 -11.963 1.00 93.38 87 PHE A O 1
ATOM 681 N N . THR A 1 88 ? -1.046 6.694 -13.475 1.00 95.75 88 THR A N 1
ATOM 682 C CA . THR A 1 88 ? -2.176 6.382 -12.592 1.00 95.75 88 THR A CA 1
ATOM 683 C C . THR A 1 88 ? -1.718 5.609 -11.352 1.00 95.75 88 THR A C 1
ATOM 685 O O . THR A 1 88 ? -2.168 5.901 -10.243 1.00 95.75 88 THR A O 1
ATOM 688 N N . LEU A 1 89 ? -0.790 4.660 -11.514 1.00 95.12 89 LEU A N 1
ATOM 689 C CA . LEU A 1 89 ? -0.224 3.880 -10.415 1.00 95.12 89 LEU A CA 1
ATOM 690 C C . LEU A 1 89 ? 0.503 4.764 -9.394 1.00 95.12 89 LEU A C 1
ATOM 692 O O . LEU A 1 89 ? 0.309 4.592 -8.189 1.00 95.12 89 LEU A O 1
ATOM 696 N N . VAL A 1 90 ? 1.302 5.733 -9.850 1.00 92.06 90 VAL A N 1
ATOM 697 C CA . VAL A 1 90 ? 2.007 6.677 -8.966 1.00 92.06 90 VAL A CA 1
ATOM 698 C C . VAL A 1 90 ? 1.023 7.539 -8.174 1.00 92.06 90 VAL A C 1
ATOM 700 O O . VAL A 1 90 ? 1.153 7.641 -6.953 1.00 92.06 90 VAL A O 1
ATOM 703 N N . GLU A 1 91 ? 0.019 8.126 -8.828 1.00 95.38 91 GLU A N 1
ATOM 704 C CA . GLU A 1 91 ? -0.984 8.965 -8.155 1.00 95.38 91 GLU A CA 1
ATOM 705 C C . GLU A 1 91 ? -1.826 8.169 -7.152 1.00 95.38 91 GLU A C 1
ATOM 707 O O . GLU A 1 91 ? -2.044 8.603 -6.018 1.00 95.38 91 GLU A O 1
ATOM 712 N N . PHE A 1 92 ? -2.228 6.955 -7.524 1.00 96.56 92 PHE A N 1
ATOM 713 C CA . PHE A 1 92 ? -2.912 6.049 -6.613 1.00 96.56 92 PHE A CA 1
ATOM 714 C C . PHE A 1 92 ? -2.046 5.689 -5.404 1.00 96.56 92 PHE A C 1
ATOM 716 O O . PHE A 1 92 ? -2.516 5.738 -4.268 1.00 96.56 92 PHE A O 1
ATOM 723 N N . SER A 1 93 ? -0.767 5.386 -5.621 1.00 93.88 93 SER A N 1
ATOM 724 C CA . SER A 1 93 ? 0.156 5.039 -4.540 1.00 93.88 93 SER A CA 1
ATOM 725 C C . SER A 1 93 ? 0.335 6.193 -3.554 1.00 93.88 93 SER A C 1
ATOM 727 O O . SER A 1 93 ? 0.292 5.970 -2.345 1.00 93.88 93 SER A O 1
ATOM 729 N N . LYS A 1 94 ? 0.454 7.437 -4.044 1.00 92.56 94 LYS A N 1
ATOM 730 C CA . LYS A 1 94 ? 0.495 8.637 -3.190 1.00 92.56 94 LYS A CA 1
ATOM 731 C C . LYS A 1 94 ? -0.746 8.730 -2.309 1.00 92.56 94 LYS A C 1
ATOM 733 O O . LYS A 1 94 ? -0.623 8.892 -1.097 1.00 92.56 94 LYS A O 1
ATOM 738 N N . PHE A 1 95 ? -1.932 8.562 -2.895 1.00 94.69 95 PHE A N 1
ATOM 739 C CA . PHE A 1 95 ? -3.181 8.563 -2.139 1.00 94.69 95 PHE A CA 1
ATOM 740 C C . PHE A 1 95 ? -3.206 7.449 -1.083 1.00 94.69 95 PHE A C 1
ATOM 742 O O . PHE A 1 95 ? -3.540 7.690 0.075 1.00 94.69 95 PHE A O 1
ATOM 749 N N . VAL A 1 96 ? -2.819 6.224 -1.430 1.00 94.62 96 VAL A N 1
ATOM 750 C CA . VAL A 1 96 ? -2.836 5.096 -0.487 1.00 94.62 96 VAL A CA 1
ATOM 751 C C . VAL A 1 96 ? -1.868 5.311 0.687 1.00 94.62 96 VAL A C 1
ATOM 753 O O . VAL A 1 96 ? -2.224 5.009 1.827 1.00 94.62 96 VAL A O 1
ATOM 756 N N . LEU A 1 97 ? -0.681 5.866 0.430 1.00 91.44 97 LEU A N 1
ATOM 757 C CA . LEU A 1 97 ? 0.395 6.002 1.419 1.00 91.44 97 LEU A CA 1
ATOM 758 C C . LEU A 1 97 ? 0.355 7.297 2.239 1.00 91.44 97 LEU A C 1
ATOM 760 O O . LEU A 1 97 ? 0.961 7.349 3.308 1.00 91.44 97 LEU A O 1
ATOM 764 N N . GLU A 1 98 ? -0.361 8.325 1.789 1.00 90.44 98 GLU A N 1
ATOM 765 C CA . GLU A 1 98 ? -0.442 9.629 2.464 1.00 90.44 98 GLU A CA 1
ATOM 766 C C . GLU A 1 98 ? -0.623 9.537 4.000 1.00 90.44 98 GLU A C 1
ATOM 768 O O . GLU A 1 98 ? 0.171 10.152 4.716 1.00 90.44 98 GLU A O 1
ATOM 773 N N . PRO A 1 99 ? -1.557 8.733 4.559 1.00 85.50 99 PRO A N 1
ATOM 774 C CA . PRO A 1 99 ? -1.785 8.723 6.004 1.00 85.50 99 PRO A CA 1
ATOM 775 C C . PRO A 1 99 ? -0.622 8.138 6.800 1.00 85.50 99 PRO A C 1
ATOM 777 O O . PRO A 1 99 ? -0.442 8.485 7.966 1.00 85.50 99 PRO A O 1
ATOM 780 N N . ILE A 1 100 ? 0.128 7.195 6.216 1.00 87.06 100 ILE A N 1
ATOM 781 C CA . ILE A 1 100 ? 1.251 6.574 6.919 1.00 87.06 100 ILE A CA 1
ATOM 782 C C . ILE A 1 100 ? 2.496 7.451 6.832 1.00 87.06 100 ILE A C 1
ATOM 784 O O . ILE A 1 100 ? 3.210 7.557 7.822 1.00 87.06 100 ILE A O 1
ATOM 788 N N . ILE A 1 101 ? 2.710 8.137 5.706 1.00 84.38 101 ILE A N 1
ATOM 789 C CA . ILE A 1 101 ? 3.812 9.092 5.550 1.00 84.38 101 ILE A CA 1
ATOM 790 C C . ILE A 1 101 ? 3.664 10.230 6.567 1.00 84.38 101 ILE A C 1
ATOM 792 O O . ILE A 1 101 ? 4.596 10.470 7.328 1.00 84.38 101 ILE A O 1
ATOM 796 N N . GLN A 1 102 ? 2.472 10.828 6.678 1.00 83.19 102 GLN A N 1
ATOM 797 C CA . GLN A 1 102 ? 2.193 11.883 7.664 1.00 83.19 102 GLN A CA 1
ATOM 798 C C . GLN A 1 102 ? 2.468 11.416 9.101 1.00 83.19 102 GLN A C 1
ATOM 800 O O . GLN A 1 102 ? 3.164 12.085 9.859 1.00 83.19 102 GLN A O 1
ATOM 805 N N . LYS A 1 103 ? 1.997 10.218 9.470 1.00 81.56 103 LYS A N 1
ATOM 806 C CA . LYS A 1 103 ? 2.253 9.656 10.806 1.00 81.56 103 LYS A CA 1
ATOM 807 C C . LYS A 1 103 ? 3.732 9.382 11.062 1.00 81.56 103 LYS A C 1
ATOM 809 O O . LYS A 1 103 ? 4.200 9.578 12.177 1.00 81.56 103 LYS A O 1
ATOM 814 N N . LEU A 1 104 ? 4.472 8.896 10.067 1.00 79.00 104 LEU A N 1
ATOM 815 C CA . LEU A 1 104 ? 5.908 8.654 10.210 1.00 79.00 104 LEU A CA 1
ATOM 816 C C . LEU A 1 104 ? 6.683 9.967 10.373 1.00 79.00 104 LEU A C 1
ATOM 818 O O . LEU A 1 104 ? 7.644 10.002 11.135 1.00 79.00 104 LEU A O 1
ATOM 822 N N . GLU A 1 105 ? 6.259 11.039 9.707 1.00 79.31 105 GLU A N 1
ATOM 823 C CA . GLU A 1 105 ? 6.822 12.382 9.883 1.00 79.31 105 GLU A CA 1
ATOM 824 C C . GLU A 1 105 ? 6.538 12.952 11.279 1.00 79.31 105 GLU A C 1
ATOM 826 O O . GLU A 1 105 ? 7.445 13.508 11.891 1.00 79.31 105 GLU A O 1
ATOM 831 N N . GLU A 1 106 ? 5.337 12.746 11.828 1.00 78.12 106 GLU A N 1
ATOM 832 C CA . GLU A 1 106 ? 4.979 13.155 13.198 1.00 78.12 106 GLU A CA 1
ATOM 833 C C . GLU A 1 106 ? 5.783 12.420 14.287 1.00 78.12 106 GLU A C 1
ATOM 835 O O . GLU A 1 106 ? 5.992 12.956 15.375 1.00 78.12 106 GLU A O 1
ATOM 840 N N . ILE A 1 107 ? 6.220 11.185 14.015 1.00 71.38 107 ILE A N 1
ATOM 841 C CA . ILE A 1 107 ? 6.958 10.343 14.971 1.00 71.38 107 ILE A CA 1
ATOM 842 C C . ILE A 1 107 ? 8.476 10.589 14.900 1.00 71.38 107 ILE A C 1
ATOM 844 O O . ILE A 1 107 ? 9.191 10.247 15.846 1.00 71.38 107 ILE A O 1
ATOM 848 N N . LYS A 1 108 ? 8.997 11.191 13.817 1.00 60.28 108 LYS A N 1
ATOM 849 C CA . LYS A 1 108 ? 10.423 11.537 13.719 1.00 60.28 108 LYS A CA 1
ATOM 850 C C . LYS A 1 108 ? 10.773 12.580 14.793 1.00 60.28 108 LYS A C 1
ATOM 852 O O . LYS A 1 108 ? 10.183 13.660 14.797 1.00 60.28 108 LYS A O 1
ATOM 857 N N . PRO A 1 109 ? 11.734 12.303 15.695 1.00 54.53 109 PRO A N 1
ATOM 858 C CA . PRO A 1 109 ? 12.243 13.316 16.609 1.00 54.53 109 PRO A CA 1
ATOM 859 C C . PRO A 1 109 ? 12.785 14.498 15.805 1.00 54.53 109 PRO A C 1
ATOM 861 O O . PRO A 1 109 ? 13.481 14.301 14.808 1.00 54.53 109 PRO A O 1
ATOM 864 N N . THR A 1 110 ? 12.493 15.724 16.234 1.00 54.91 110 THR A N 1
ATOM 865 C CA . THR A 1 110 ? 13.105 16.935 15.681 1.00 54.91 110 THR A CA 1
ATOM 866 C C . THR A 1 110 ? 14.605 16.921 15.986 1.00 54.91 110 THR A C 1
ATOM 868 O O . THR A 1 110 ? 15.045 17.445 17.007 1.00 54.91 110 THR A O 1
ATOM 871 N N . GLU A 1 111 ? 15.419 16.300 15.138 1.00 51.91 111 GLU A N 1
ATOM 872 C CA . GLU A 1 111 ? 16.869 16.434 15.237 1.00 51.91 111 GLU A CA 1
ATOM 873 C C . GLU A 1 111 ? 17.286 17.823 14.726 1.00 51.91 111 GLU A C 1
ATOM 875 O O . GLU A 1 111 ? 17.184 18.126 13.538 1.00 51.91 111 GLU A O 1
ATOM 880 N N . GLY A 1 112 ? 17.772 18.674 15.641 1.00 51.84 112 GLY A N 1
ATOM 881 C CA . GLY A 1 112 ? 18.698 19.764 15.312 1.00 51.84 112 GLY A CA 1
ATOM 882 C C . GLY A 1 112 ? 18.165 21.201 15.355 1.00 51.84 112 GLY A C 1
ATOM 883 O O . GLY A 1 112 ? 18.070 21.859 14.324 1.00 51.84 112 GLY A O 1
ATOM 884 N N . LEU A 1 113 ? 17.973 21.755 16.559 1.00 43.78 113 LEU A N 1
ATOM 885 C CA . LEU A 1 113 ? 18.113 23.199 16.818 1.00 43.78 113 LEU A CA 1
ATOM 886 C C . LEU A 1 113 ? 18.841 23.453 18.153 1.00 43.78 113 LEU A C 1
ATOM 888 O O . LEU A 1 113 ? 18.417 24.267 18.963 1.00 43.78 113 LEU A O 1
ATOM 892 N N . GLU A 1 114 ? 19.986 22.806 18.373 1.00 42.72 114 GLU A N 1
ATOM 893 C CA . GLU A 1 114 ? 21.006 23.369 19.267 1.00 42.72 114 GLU A CA 1
ATOM 894 C C . GLU A 1 114 ? 22.035 24.097 18.399 1.00 42.72 114 GLU A C 1
ATOM 896 O O . GLU A 1 114 ? 23.055 23.556 17.981 1.00 42.72 114 GLU A O 1
ATOM 901 N N . LYS A 1 115 ? 21.717 25.349 18.051 1.00 46.12 115 LYS A N 1
ATOM 902 C CA . LYS A 1 115 ? 22.719 26.286 17.544 1.00 46.12 115 LYS A CA 1
ATOM 903 C C . LYS A 1 115 ? 23.569 26.745 18.727 1.00 46.12 115 LYS A C 1
ATOM 905 O O . LYS A 1 115 ? 23.063 27.430 19.606 1.00 46.12 115 LYS A O 1
ATOM 910 N N . ASN A 1 116 ? 24.840 26.357 18.696 1.00 47.19 116 ASN A N 1
ATOM 911 C CA . ASN A 1 116 ? 26.009 26.975 19.326 1.00 47.19 116 ASN A CA 1
ATOM 912 C C . ASN A 1 116 ? 25.734 28.211 20.209 1.00 47.19 116 ASN A C 1
ATOM 914 O O . ASN A 1 116 ? 25.575 29.318 19.693 1.00 47.19 116 ASN A O 1
ATOM 918 N N . CYS A 1 117 ? 25.828 28.040 21.528 1.00 44.84 117 CYS A N 1
ATOM 919 C CA . CYS A 1 117 ? 26.330 29.090 22.412 1.00 44.84 117 CYS A CA 1
ATOM 920 C C . CYS A 1 117 ? 27.742 28.688 22.839 1.00 44.84 117 CYS A C 1
ATOM 922 O O . CYS A 1 117 ? 27.915 27.861 23.734 1.00 44.84 117 CYS A O 1
ATOM 924 N N . GLN A 1 118 ? 28.728 29.259 22.152 1.00 44.41 118 GLN A N 1
ATOM 925 C CA . GLN A 1 118 ? 30.107 29.350 22.611 1.00 44.41 118 GLN A CA 1
ATOM 926 C C . GLN A 1 118 ? 30.430 30.827 22.822 1.00 44.41 118 GLN A C 1
ATOM 928 O O . GLN A 1 118 ? 29.929 31.643 22.012 1.00 44.41 118 GLN A O 1
#

Solvent-accessible surface area (backbone atoms only — not comparable to full-atom values): 7159 Å² total; per-residue (Å²): 135,85,85,87,83,82,76,68,84,76,71,65,61,71,86,40,76,50,76,57,82,91,43,68,34,50,47,41,60,74,41,70,68,25,51,55,50,46,44,71,53,53,75,42,74,67,44,42,52,35,45,77,70,53,76,43,48,69,63,54,43,38,31,49,19,52,26,29,34,86,60,27,68,75,46,33,42,68,46,49,69,77,59,43,56,72,68,61,48,51,56,50,44,51,64,64,43,46,70,58,54,55,52,54,59,72,67,51,75,88,83,81,85,85,76,82,89,124

Mean predicted aligned error: 7.27 Å